Protein AF-A0A530M4Q7-F1 (afdb_monomer)

Solvent-accessible surface area (backbone atoms only — not comparable to full-atom values): 6625 Å² total; per-residue (Å²): 143,83,84,84,80,80,79,75,84,73,78,83,76,84,46,74,65,55,51,53,52,52,51,52,50,52,51,49,52,53,50,49,48,50,69,78,30,74,89,53,88,71,91,72,68,98,59,59,97,59,41,56,48,34,41,68,35,56,100,53,80,84,40,47,64,60,53,49,30,60,78,68,44,46,38,44,76,66,48,27,70,59,54,42,81,41,82,42,92,41,73,69,52,43,52,53,27,45,72,53,24,46,92,67,78,29,17,95

Sequence (108 aa):
MTKRIKTQSALKAVTRRDFLMMSAATAATLAAARALLPSGAYAATTAPEVTGAKLGFIALTDAAPLMIAKEKGLFEKFGMPDVEVLKQASWGATRDNLMLGGEANGID

Secondary structure (DSSP, 8-state):
--PPP-PPPPP-PPPHHHHHHHHHHHHHHHHHHHHH-TT------SS-S-S--EEEE-SSGGGHHHHHHHHTTHHHHTT-TT-EEEE-S-HHHHHHHHHH-GGGTS--

pLDDT: mean 89.34, std 13.02, range [43.12, 98.19]

Nearest PDB structures (foldseek):
  2g29-assembly1_A  TM=9.821E-01  e=1.759E-07  Synechocystis sp.
  2i49-assembly1_A  TM=9.879E-01  e=2.620E-06  Synechocystis sp. PCC 6803
  8wm7-assembly1_C  TM=7.949E-01  e=4.089E-02  Nostoc sp. PCC 7120 = FACHB-418
  6rkh-assembly1_A  TM=3.858E-01  e=2.196E+00  Geobacillus stearothermophilus
  6m5f-assembly1_B  TM=4.262E-01  e=5.653E+00  Pseudomonas aeruginosa PAO1

Foldseek 3Di:
DDDDDDDDDDDPDQDPVNVVVVVVVVVVVVVVQCVVAVVHDDPDDQADPDQEFEAEDEPDPVCVVVVCCLVVVVSVVSRNVHYHYHYAPDPVRLVVLVVCGVVNVRGD

Structure (mmCIF, N/CA/C/O backbone):
data_AF-A0A530M4Q7-F1
#
_entry.id   AF-A0A530M4Q7-F1
#
loop_
_atom_site.group_PDB
_atom_site.id
_atom_site.type_symbol
_atom_site.label_atom_id
_atom_site.label_alt_id
_atom_site.label_comp_id
_atom_site.label_asym_id
_atom_site.label_entity_id
_atom_site.label_seq_id
_atom_site.pdbx_PDB_ins_code
_atom_site.Cartn_x
_atom_site.Cartn_y
_atom_site.Cartn_z
_atom_site.occupancy
_atom_site.B_iso_or_equiv
_atom_site.auth_seq_id
_atom_site.auth_comp_id
_atom_site.auth_asym_id
_atom_site.auth_atom_id
_atom_site.pdbx_PDB_model_num
ATOM 1 N N . MET A 1 1 ? 74.157 27.498 -38.491 1.00 47.66 1 MET A N 1
ATOM 2 C CA . MET A 1 1 ? 72.874 28.222 -38.363 1.00 47.66 1 MET A CA 1
ATOM 3 C C . MET A 1 1 ? 71.865 27.583 -39.307 1.00 47.66 1 MET A C 1
ATOM 5 O O . MET A 1 1 ? 72.040 27.749 -40.501 1.00 47.66 1 MET A O 1
ATOM 9 N N . THR A 1 2 ? 70.915 26.782 -38.798 1.00 43.12 2 THR A N 1
ATOM 10 C CA . THR A 1 2 ? 69.541 26.560 -39.333 1.00 43.12 2 THR A CA 1
ATOM 11 C C . THR A 1 2 ? 68.883 25.369 -38.617 1.00 43.12 2 THR A C 1
ATOM 13 O O . THR A 1 2 ? 69.116 24.210 -38.945 1.00 43.12 2 THR A O 1
ATOM 16 N N . LYS A 1 3 ? 68.050 25.644 -37.603 1.00 48.00 3 LYS A N 1
ATOM 17 C CA . LYS A 1 3 ? 67.139 24.640 -37.031 1.00 48.00 3 LYS A CA 1
ATOM 18 C C . LYS A 1 3 ? 65.919 24.526 -37.953 1.00 48.00 3 LYS A C 1
ATOM 20 O O . LYS A 1 3 ? 65.219 25.514 -38.149 1.00 48.00 3 LYS A O 1
ATOM 25 N N . ARG A 1 4 ? 65.655 23.335 -38.507 1.00 54.06 4 ARG A N 1
ATOM 26 C CA . ARG A 1 4 ? 64.386 23.029 -39.192 1.00 54.06 4 ARG A CA 1
ATOM 27 C C . ARG A 1 4 ? 63.260 22.988 -38.160 1.00 54.06 4 ARG A C 1
ATOM 29 O O . ARG A 1 4 ? 63.264 22.138 -37.272 1.00 54.06 4 ARG A O 1
ATOM 36 N N . ILE A 1 5 ? 62.303 23.897 -38.294 1.00 58.78 5 ILE A N 1
ATOM 37 C CA . ILE A 1 5 ? 61.055 23.901 -37.532 1.00 58.78 5 ILE A CA 1
ATOM 38 C C . ILE A 1 5 ? 60.173 22.775 -38.094 1.00 58.78 5 ILE A C 1
ATOM 40 O O . ILE A 1 5 ? 59.834 22.787 -39.275 1.00 58.78 5 ILE A O 1
ATOM 44 N N . LYS A 1 6 ? 59.836 21.775 -37.270 1.00 55.25 6 LYS A N 1
ATOM 45 C CA . LYS A 1 6 ? 58.807 20.777 -37.597 1.00 55.25 6 LYS A CA 1
ATOM 46 C C . LYS A 1 6 ? 57.440 21.447 -37.442 1.00 55.25 6 LYS A C 1
ATOM 48 O O . LYS A 1 6 ? 57.019 21.723 -36.322 1.00 55.25 6 LYS A O 1
ATOM 53 N N . THR A 1 7 ? 56.779 21.729 -38.560 1.00 55.97 7 THR A N 1
ATOM 54 C CA . THR A 1 7 ? 55.400 22.234 -38.601 1.00 55.97 7 THR A CA 1
ATOM 55 C C . THR A 1 7 ? 54.468 21.245 -37.903 1.00 55.97 7 THR A C 1
ATOM 57 O O . THR A 1 7 ? 54.487 20.050 -38.200 1.00 55.97 7 THR A O 1
ATOM 60 N N . GLN A 1 8 ? 53.696 21.744 -36.938 1.00 58.69 8 GLN A N 1
ATOM 61 C CA . GLN A 1 8 ? 52.735 20.966 -36.161 1.00 58.69 8 GLN A CA 1
ATOM 62 C C . GLN A 1 8 ? 51.641 20.373 -37.063 1.00 58.69 8 GLN A C 1
ATOM 64 O O . GLN A 1 8 ? 51.235 20.987 -38.048 1.00 58.69 8 GLN A O 1
ATOM 69 N N . SER A 1 9 ? 51.183 19.170 -36.706 1.00 57.81 9 SER A N 1
ATOM 70 C CA . SER A 1 9 ? 50.087 18.443 -37.355 1.00 57.81 9 SER A CA 1
ATOM 71 C C . SER A 1 9 ? 48.867 19.345 -37.547 1.00 57.81 9 SER A C 1
ATOM 73 O O . SER A 1 9 ? 48.259 19.775 -36.568 1.00 57.81 9 SER A O 1
ATOM 75 N N . ALA A 1 10 ? 48.484 19.596 -38.800 1.00 60.50 10 ALA A N 1
ATOM 76 C CA . ALA A 1 10 ? 47.222 20.252 -39.115 1.00 60.50 10 ALA A CA 1
ATOM 77 C C . ALA A 1 10 ? 46.063 19.406 -38.565 1.00 60.50 10 ALA A C 1
ATOM 79 O O . ALA A 1 10 ? 46.003 18.196 -38.795 1.00 60.50 10 ALA A O 1
ATOM 80 N N . LEU A 1 11 ? 45.153 20.031 -37.817 1.00 64.94 11 LEU A N 1
ATOM 81 C CA . LEU A 1 11 ? 43.900 19.406 -37.398 1.00 64.94 11 LEU A CA 1
ATOM 82 C C . LEU A 1 11 ? 43.162 18.905 -38.648 1.00 64.94 11 LEU A C 1
ATOM 84 O O . LEU A 1 11 ? 43.002 19.644 -39.620 1.00 64.94 11 LEU A O 1
ATOM 88 N N . LYS A 1 12 ? 42.745 17.635 -38.639 1.00 72.88 12 LYS A N 1
ATOM 89 C CA . LYS A 1 12 ? 42.042 17.009 -39.764 1.00 72.88 12 LYS A CA 1
ATOM 90 C C . LYS A 1 12 ? 40.733 17.769 -40.007 1.00 72.88 12 LYS A C 1
ATOM 92 O O . LYS A 1 12 ? 39.854 17.767 -39.150 1.00 72.88 12 LYS A O 1
ATOM 97 N N . ALA A 1 13 ? 40.620 18.439 -41.151 1.00 79.94 13 ALA A N 1
ATOM 98 C CA . ALA A 1 13 ? 39.422 19.193 -41.503 1.00 79.94 13 ALA A CA 1
ATOM 99 C C . ALA A 1 13 ? 38.226 18.241 -41.666 1.00 79.94 13 ALA A C 1
ATOM 101 O O . ALA A 1 13 ? 38.320 17.244 -42.384 1.00 79.94 13 ALA A O 1
ATOM 102 N N . VAL A 1 14 ? 37.109 18.549 -41.004 1.00 85.56 14 VAL A N 1
ATOM 103 C CA . VAL A 1 14 ? 35.855 17.794 -41.139 1.00 85.56 14 VAL A CA 1
ATOM 104 C C . VAL A 1 14 ? 35.333 17.975 -42.560 1.00 85.56 14 VAL A C 1
ATOM 106 O O . VAL A 1 14 ? 35.101 19.100 -43.008 1.00 85.56 14 VAL A O 1
ATOM 109 N N . THR A 1 15 ? 35.158 16.876 -43.291 1.00 90.06 15 THR A N 1
ATOM 110 C CA . THR A 1 15 ? 34.637 16.937 -44.658 1.00 90.06 15 THR A CA 1
ATOM 111 C C . THR A 1 15 ? 33.107 16.953 -44.662 1.00 90.06 15 THR A C 1
ATOM 113 O O . THR A 1 15 ? 32.452 16.533 -43.707 1.00 90.06 15 THR A O 1
ATOM 116 N N . ARG A 1 16 ? 32.496 17.392 -45.772 1.00 90.88 16 ARG A N 1
ATOM 117 C CA . ARG A 1 16 ? 31.028 17.353 -45.946 1.00 90.88 16 ARG A CA 1
ATOM 118 C C . ARG A 1 16 ? 30.459 15.942 -45.764 1.00 90.88 16 ARG A C 1
ATOM 120 O O . ARG A 1 16 ? 29.366 15.782 -45.234 1.00 90.88 16 ARG A O 1
ATOM 127 N N . ARG A 1 17 ? 31.211 14.924 -46.192 1.00 91.25 17 ARG A N 1
ATOM 128 C CA . ARG A 1 17 ? 30.840 13.515 -46.028 1.00 91.25 17 ARG A CA 1
ATOM 129 C C . ARG A 1 17 ? 30.841 13.114 -44.558 1.00 91.25 17 ARG A C 1
ATOM 131 O O . ARG A 1 17 ? 29.899 12.461 -44.128 1.00 91.25 17 ARG A O 1
ATOM 138 N N . ASP A 1 18 ? 31.849 13.537 -43.801 1.00 89.75 18 ASP A N 1
ATOM 139 C CA . ASP A 1 18 ? 31.927 13.256 -42.365 1.00 89.75 18 ASP A CA 1
ATOM 140 C C . ASP A 1 18 ? 30.758 13.908 -41.622 1.00 89.75 18 ASP A C 1
ATOM 142 O O . ASP A 1 18 ? 30.126 13.267 -40.788 1.00 89.75 18 ASP A O 1
ATOM 146 N N . PHE A 1 19 ? 30.397 15.142 -41.992 1.00 91.88 19 PHE A N 1
ATOM 147 C CA . PHE A 1 19 ? 29.229 15.828 -41.438 1.00 91.88 19 PHE A CA 1
ATOM 148 C C . PHE A 1 19 ? 27.919 15.079 -41.721 1.00 91.88 19 PHE A C 1
ATOM 150 O O . PHE A 1 19 ? 27.129 14.866 -40.804 1.00 91.88 19 PHE A O 1
ATOM 157 N N . LEU A 1 20 ? 27.699 14.640 -42.967 1.00 94.75 20 LEU A N 1
ATOM 158 C CA . LEU A 1 20 ? 26.502 13.876 -43.343 1.00 94.75 20 LEU A CA 1
ATOM 159 C C . LEU A 1 20 ? 26.437 12.510 -42.650 1.00 94.75 20 LEU A C 1
ATOM 161 O O . LEU A 1 20 ? 25.369 12.089 -42.216 1.00 94.75 20 LEU A O 1
ATOM 165 N N . MET A 1 21 ? 27.571 11.822 -42.521 1.00 93.62 21 MET A N 1
ATOM 166 C CA . MET A 1 21 ? 27.626 10.530 -41.834 1.00 93.62 21 MET A CA 1
ATOM 167 C C . MET A 1 21 ? 27.367 10.686 -40.334 1.00 93.62 21 MET A C 1
ATOM 169 O O . MET A 1 21 ? 26.633 9.895 -39.747 1.00 93.62 21 MET A O 1
ATOM 173 N N . MET A 1 22 ? 27.912 11.733 -39.717 1.00 91.50 22 MET A N 1
ATOM 174 C CA . MET A 1 22 ? 27.740 11.998 -38.292 1.00 91.50 22 MET A CA 1
ATOM 175 C C . MET A 1 22 ? 26.317 12.463 -37.954 1.00 91.50 22 MET A C 1
ATOM 177 O O . MET A 1 22 ? 25.761 12.046 -36.935 1.00 91.50 22 MET A O 1
ATOM 181 N N . SER A 1 23 ? 25.693 13.276 -38.814 1.00 91.25 23 SER A N 1
ATOM 182 C CA . SER A 1 23 ? 24.304 13.706 -38.629 1.00 91.25 23 SER A CA 1
ATOM 183 C C . SER A 1 23 ? 23.325 12.549 -38.825 1.00 91.25 23 SER A C 1
ATOM 185 O O . SER A 1 23 ? 22.428 12.373 -38.002 1.00 91.25 23 SER A O 1
ATOM 187 N N . ALA A 1 24 ? 23.540 11.705 -39.839 1.00 94.12 24 ALA A N 1
ATOM 188 C CA . ALA A 1 24 ? 22.744 10.501 -40.056 1.00 94.12 24 ALA A CA 1
ATOM 189 C C . ALA A 1 24 ? 22.872 9.517 -38.885 1.00 94.12 24 ALA A C 1
ATOM 191 O O . ALA A 1 24 ? 21.860 9.020 -38.393 1.00 94.12 24 ALA A O 1
ATOM 192 N N . ALA A 1 25 ? 24.092 9.286 -38.388 1.00 93.62 25 ALA A N 1
ATOM 193 C CA . ALA A 1 25 ? 24.325 8.433 -37.226 1.00 93.62 25 ALA A CA 1
ATOM 194 C C . ALA A 1 25 ? 23.617 8.971 -35.972 1.00 93.62 25 ALA A C 1
ATOM 196 O O . ALA A 1 25 ? 22.920 8.220 -35.298 1.00 93.62 25 ALA A O 1
ATOM 197 N N . THR A 1 26 ? 23.719 10.276 -35.700 1.00 93.69 26 THR A N 1
ATOM 198 C CA . THR A 1 26 ? 23.048 10.915 -34.552 1.00 93.69 26 THR A CA 1
ATOM 199 C C . THR A 1 26 ? 21.522 10.854 -34.665 1.00 93.69 26 THR A C 1
ATOM 201 O O . THR A 1 26 ? 20.820 10.581 -33.693 1.00 93.69 26 THR A O 1
ATOM 204 N N . ALA A 1 27 ? 20.976 11.084 -35.859 1.00 95.12 27 ALA A N 1
ATOM 205 C CA . ALA A 1 27 ? 19.539 10.990 -36.085 1.00 95.12 27 ALA A CA 1
ATOM 206 C C . ALA A 1 27 ? 19.031 9.549 -35.919 1.00 95.12 27 ALA A C 1
ATOM 208 O O . ALA A 1 27 ? 17.957 9.338 -35.350 1.00 95.12 27 ALA A O 1
ATOM 209 N N . ALA A 1 28 ? 19.807 8.563 -36.382 1.00 95.12 28 ALA A N 1
ATOM 210 C CA . ALA A 1 28 ? 19.492 7.146 -36.250 1.00 95.12 28 ALA A CA 1
ATOM 211 C C . ALA A 1 28 ? 19.552 6.671 -34.791 1.00 95.12 28 ALA A C 1
ATOM 213 O O . ALA A 1 28 ? 18.652 5.959 -34.353 1.00 95.12 28 ALA A O 1
ATOM 214 N N . THR A 1 29 ? 20.545 7.101 -34.008 1.00 93.06 29 THR A N 1
ATOM 215 C CA . THR A 1 29 ? 20.613 6.765 -32.577 1.00 93.06 29 THR A CA 1
ATOM 216 C C . THR A 1 29 ? 19.467 7.402 -31.802 1.00 93.06 29 THR A C 1
ATOM 218 O O . THR A 1 29 ? 18.830 6.725 -30.998 1.00 93.06 29 THR A O 1
ATOM 221 N N . LEU A 1 30 ? 19.120 8.660 -32.096 1.00 92.38 30 LEU A N 1
ATOM 222 C CA . LEU A 1 30 ? 17.961 9.307 -31.484 1.00 92.38 30 LEU A CA 1
ATOM 223 C C . LEU A 1 30 ? 16.643 8.639 -31.909 1.00 92.38 30 LEU A C 1
ATOM 225 O O . LEU A 1 30 ? 15.732 8.535 -31.096 1.00 92.38 30 LEU A O 1
ATOM 229 N N . ALA A 1 31 ? 16.528 8.169 -33.159 1.00 93.62 31 ALA A N 1
ATOM 230 C CA . A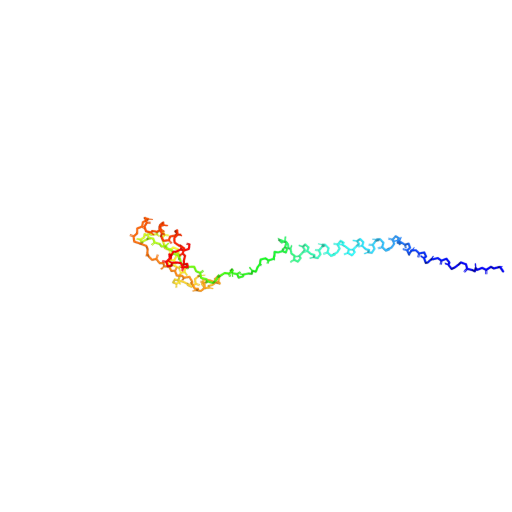LA A 1 31 ? 15.424 7.331 -33.656 1.00 93.62 31 ALA A CA 1
ATOM 231 C C . ALA A 1 31 ? 15.284 6.007 -32.912 1.00 93.62 31 ALA A C 1
ATOM 233 O O . ALA A 1 31 ? 14.188 5.671 -32.470 1.00 93.62 31 ALA A O 1
ATOM 234 N N . ALA A 1 32 ? 16.388 5.294 -32.729 1.00 93.12 32 ALA A N 1
ATOM 235 C CA . ALA A 1 32 ? 16.396 4.050 -31.982 1.00 93.12 32 ALA A CA 1
ATOM 236 C C . ALA A 1 32 ? 16.032 4.281 -30.509 1.00 93.12 32 ALA A C 1
ATOM 238 O O . ALA A 1 32 ? 15.19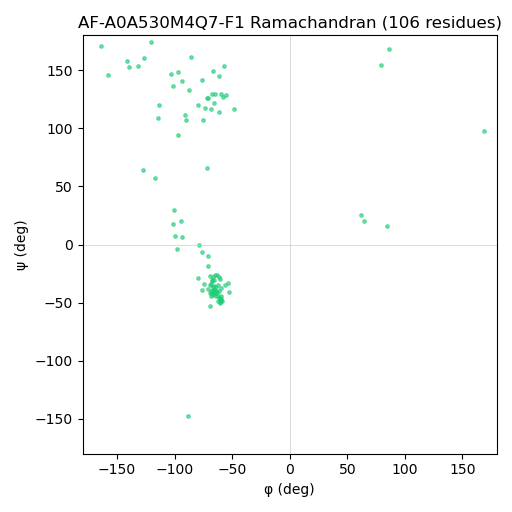1 3.567 -29.974 1.00 93.12 32 ALA A O 1
ATOM 239 N N . ALA A 1 33 ? 16.585 5.318 -29.872 1.00 89.94 33 ALA A N 1
ATOM 240 C CA . ALA A 1 33 ? 16.306 5.633 -28.473 1.00 89.94 33 ALA A CA 1
ATOM 241 C C . ALA A 1 33 ? 14.815 5.912 -28.228 1.00 89.94 33 ALA A C 1
ATOM 243 O O . ALA A 1 33 ? 14.228 5.326 -27.325 1.00 89.94 33 ALA A O 1
ATOM 244 N N . ARG A 1 34 ? 14.171 6.736 -29.067 1.00 89.00 34 ARG A N 1
ATOM 245 C CA . ARG A 1 34 ? 12.730 7.030 -28.938 1.00 89.00 34 ARG A CA 1
ATOM 246 C C . ARG A 1 34 ? 11.823 5.841 -29.268 1.00 89.00 34 ARG A C 1
ATOM 248 O O . ARG A 1 34 ? 10.728 5.762 -28.729 1.00 89.00 34 ARG A O 1
ATOM 255 N N . ALA A 1 35 ? 12.270 4.916 -30.117 1.00 92.50 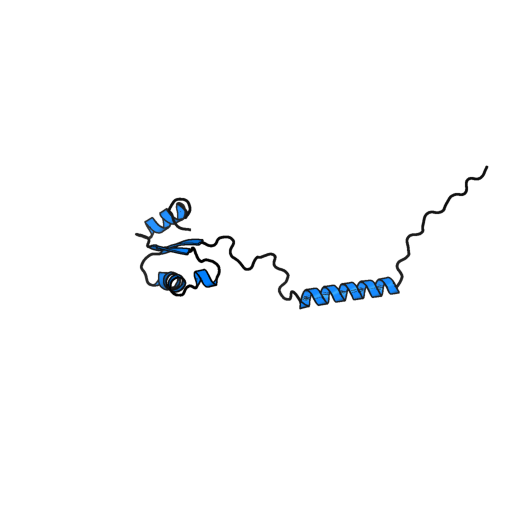35 ALA A N 1
ATOM 256 C CA . ALA A 1 35 ? 11.531 3.686 -30.399 1.00 92.50 35 ALA A CA 1
ATOM 257 C C . ALA A 1 35 ? 11.644 2.661 -29.257 1.00 92.50 35 ALA A C 1
ATOM 259 O O . ALA A 1 35 ? 10.666 1.997 -28.931 1.00 92.50 35 ALA A O 1
ATOM 260 N N . LEU A 1 36 ? 12.827 2.537 -28.649 1.00 89.38 36 LEU A N 1
ATOM 261 C CA . LEU A 1 36 ? 13.095 1.584 -27.566 1.00 89.38 36 LEU A CA 1
ATOM 262 C C . LEU A 1 36 ? 12.577 2.064 -26.206 1.00 89.38 36 LEU A C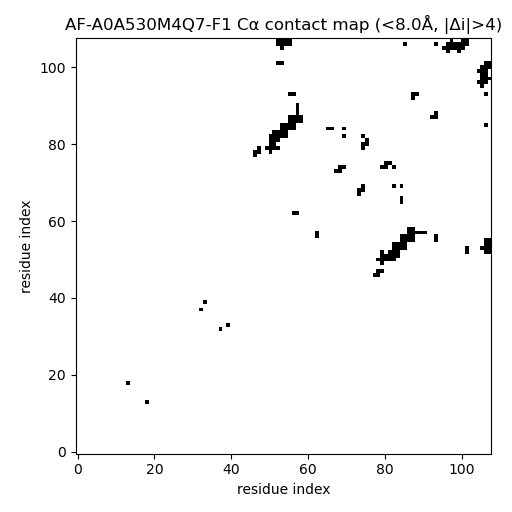 1
ATOM 264 O O . LEU A 1 36 ? 12.241 1.249 -25.354 1.00 89.38 36 LEU A O 1
ATOM 268 N N . LEU A 1 37 ? 12.520 3.379 -26.000 1.00 90.06 37 LEU A N 1
ATOM 269 C CA . LEU A 1 37 ? 12.120 4.015 -24.746 1.00 90.06 37 LEU A CA 1
ATOM 270 C C . LEU A 1 37 ? 11.005 5.040 -25.030 1.00 90.06 37 LEU A C 1
ATOM 272 O O . LEU A 1 37 ? 11.219 6.241 -24.852 1.00 90.06 37 LEU A O 1
ATOM 276 N N . PRO A 1 38 ? 9.818 4.605 -25.496 1.00 84.94 38 PRO A N 1
ATOM 277 C CA . PRO A 1 38 ? 8.748 5.509 -25.932 1.00 84.94 38 PRO A CA 1
ATOM 278 C C . PRO A 1 38 ? 8.206 6.390 -24.799 1.00 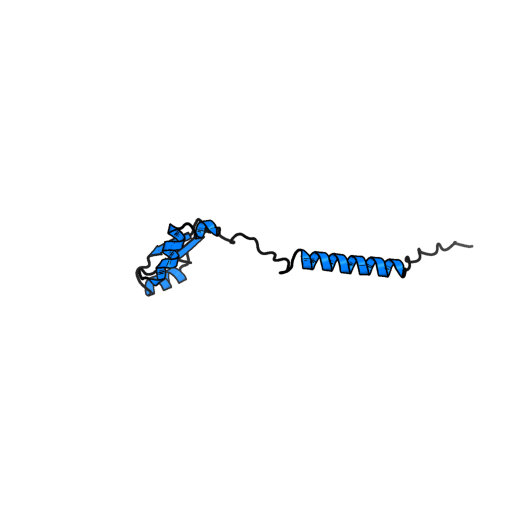84.94 38 PRO A C 1
ATOM 280 O O . PRO A 1 38 ? 7.733 7.496 -25.046 1.00 84.94 38 PRO A O 1
ATOM 283 N N . SER A 1 39 ? 8.317 5.921 -23.555 1.00 86.25 39 SER A N 1
ATOM 284 C CA . SER A 1 39 ? 7.967 6.675 -22.347 1.00 86.25 39 SER A CA 1
ATOM 285 C C . SER A 1 39 ? 9.192 7.283 -21.650 1.00 86.25 39 SER A C 1
ATOM 287 O O . SER A 1 39 ? 9.065 7.837 -20.569 1.00 86.25 39 SER A O 1
ATOM 289 N N . GLY A 1 40 ? 10.379 7.211 -22.258 1.00 82.44 40 GLY A N 1
ATOM 290 C CA . GLY A 1 40 ? 11.643 7.594 -21.631 1.00 82.44 40 GLY A CA 1
ATOM 291 C C . GLY A 1 40 ? 12.287 6.463 -20.823 1.00 82.44 40 GLY A C 1
ATOM 292 O O . GLY A 1 40 ? 11.693 5.412 -20.584 1.00 82.44 40 GLY A O 1
ATOM 293 N N . ALA A 1 41 ? 13.548 6.669 -20.440 1.00 81.25 41 ALA A N 1
ATOM 294 C CA . ALA A 1 41 ? 14.274 5.772 -19.547 1.00 81.25 41 ALA A CA 1
ATOM 295 C C . ALA A 1 41 ? 14.061 6.224 -18.101 1.00 81.25 41 ALA A C 1
ATOM 297 O O . ALA A 1 41 ? 14.609 7.242 -17.678 1.00 81.25 41 ALA A O 1
ATOM 298 N N . TYR A 1 42 ? 13.261 5.471 -17.352 1.00 79.50 42 TYR A N 1
ATOM 299 C CA . TYR A 1 42 ? 13.099 5.681 -15.920 1.00 79.50 42 TYR A CA 1
ATOM 300 C C . TYR A 1 42 ? 14.168 4.889 -15.167 1.00 79.50 42 TYR A C 1
ATOM 302 O O . TYR A 1 42 ? 14.382 3.712 -15.440 1.00 79.50 42 TYR A O 1
ATOM 310 N N . ALA A 1 43 ? 14.828 5.535 -14.206 1.00 76.94 43 ALA A N 1
ATOM 311 C CA . ALA A 1 43 ? 15.764 4.879 -13.290 1.00 76.94 43 ALA A CA 1
ATOM 312 C C . ALA A 1 43 ? 15.053 4.110 -12.156 1.00 76.94 43 ALA A C 1
ATOM 314 O O . ALA A 1 43 ? 15.719 3.533 -11.302 1.00 76.94 43 ALA A O 1
ATOM 315 N N . ALA A 1 44 ? 13.716 4.126 -12.125 1.00 73.44 44 ALA A N 1
ATOM 316 C CA . ALA A 1 44 ? 12.935 3.452 -11.099 1.00 73.44 44 ALA A CA 1
ATOM 317 C C . ALA A 1 44 ? 13.010 1.932 -11.286 1.00 73.44 44 ALA A C 1
ATOM 319 O O . ALA A 1 44 ? 12.721 1.405 -12.364 1.00 73.44 44 ALA A O 1
ATOM 320 N N . THR A 1 45 ? 13.403 1.231 -10.227 1.00 73.50 45 THR A N 1
ATOM 321 C CA . THR A 1 45 ? 13.326 -0.225 -10.169 1.00 73.5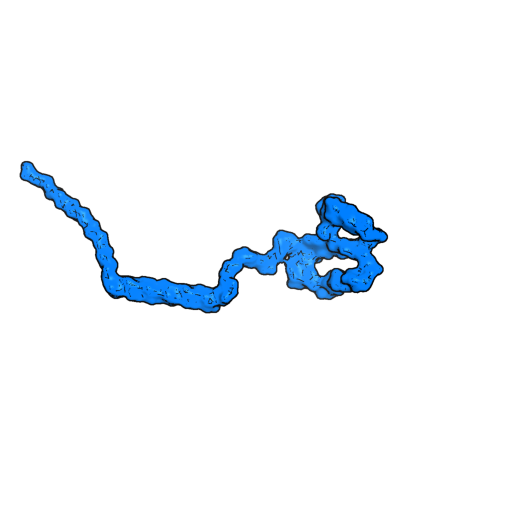0 45 THR A CA 1
ATOM 322 C C . THR A 1 45 ? 11.867 -0.662 -10.174 1.00 73.50 45 THR A C 1
ATOM 324 O O . THR A 1 45 ? 10.993 0.028 -9.662 1.00 73.50 45 THR A O 1
ATOM 327 N N . THR A 1 46 ? 11.583 -1.834 -10.736 1.00 77.88 46 THR A N 1
ATOM 328 C CA . THR A 1 46 ? 10.224 -2.401 -10.745 1.00 77.88 46 THR A CA 1
ATOM 329 C C . THR A 1 46 ? 9.750 -2.877 -9.369 1.00 77.88 46 THR A C 1
ATOM 331 O O . THR A 1 46 ? 8.587 -3.240 -9.232 1.00 77.88 46 THR A O 1
ATOM 334 N N . ALA A 1 47 ? 10.645 -2.927 -8.378 1.00 87.12 47 ALA A N 1
ATOM 335 C CA . ALA A 1 47 ? 10.363 -3.374 -7.020 1.00 87.12 47 ALA A CA 1
ATOM 336 C C . ALA A 1 47 ? 10.244 -2.181 -6.051 1.00 87.12 47 ALA A C 1
ATOM 338 O O . ALA A 1 47 ? 10.973 -1.201 -6.244 1.00 87.12 47 ALA A O 1
ATOM 339 N N . PRO A 1 48 ? 9.382 -2.284 -5.021 1.00 92.56 48 PRO A N 1
ATOM 340 C CA . PRO A 1 48 ? 9.331 -1.339 -3.906 1.00 92.56 48 PRO A CA 1
ATOM 341 C C . PRO A 1 48 ? 10.670 -1.210 -3.165 1.00 92.56 48 PRO A C 1
ATOM 343 O O . PRO A 1 48 ? 11.459 -2.155 -3.121 1.00 92.56 48 PRO A O 1
ATOM 346 N N . GLU A 1 49 ? 10.907 -0.057 -2.541 1.00 92.19 49 GLU A N 1
ATOM 347 C CA . GLU A 1 49 ? 12.106 0.215 -1.737 1.00 92.19 49 GLU A CA 1
ATOM 348 C C . GLU A 1 49 ? 12.165 -0.630 -0.453 1.00 92.19 49 GLU A C 1
ATOM 350 O O . GLU A 1 49 ? 13.250 -0.978 0.015 1.00 92.19 49 GLU A O 1
ATOM 355 N N . VAL A 1 50 ? 11.000 -0.966 0.105 1.00 93.81 50 VAL A N 1
ATOM 356 C CA . VAL A 1 50 ? 10.810 -1.827 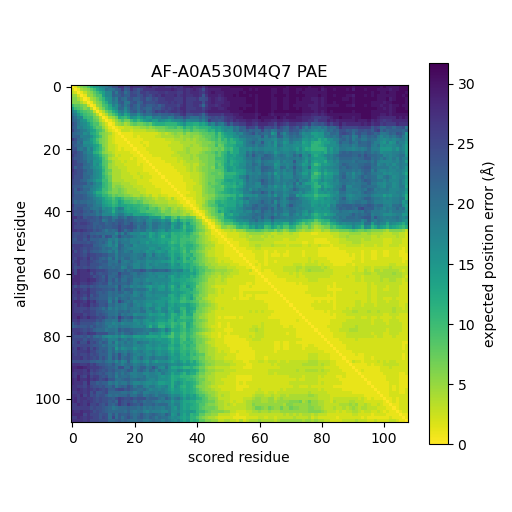1.282 1.00 93.81 50 VAL A CA 1
ATOM 357 C C . VAL A 1 50 ? 9.737 -2.865 0.977 1.00 93.81 50 VAL A C 1
ATOM 359 O O . VAL A 1 50 ? 8.874 -2.608 0.153 1.00 93.81 50 VAL A O 1
ATOM 362 N N . THR A 1 51 ? 9.761 -4.025 1.632 1.00 95.62 51 THR A N 1
ATOM 363 C CA . THR A 1 51 ? 8.837 -5.145 1.351 1.00 95.62 51 THR A CA 1
ATOM 364 C C . THR A 1 51 ? 7.633 -5.218 2.293 1.00 95.62 51 THR A C 1
ATO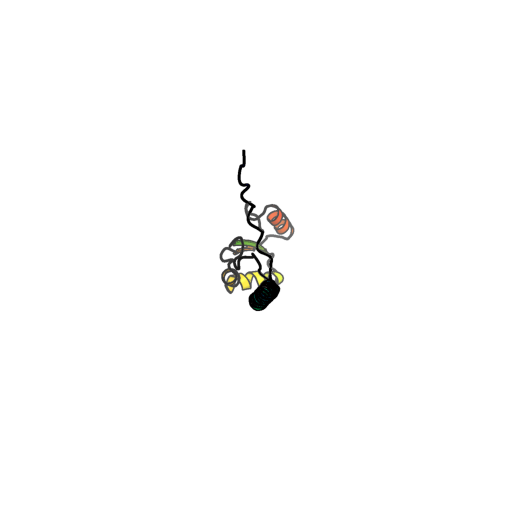M 366 O O . THR A 1 51 ? 6.756 -6.066 2.109 1.00 95.62 51 THR A O 1
ATOM 369 N N . GLY A 1 52 ? 7.571 -4.345 3.301 1.00 95.44 52 GLY A N 1
ATOM 370 C CA . GLY A 1 52 ? 6.560 -4.374 4.355 1.00 95.44 52 GLY A CA 1
ATOM 371 C C . GLY A 1 52 ? 6.090 -2.988 4.774 1.00 95.44 52 GLY A C 1
ATOM 372 O O . GLY A 1 52 ? 6.771 -1.992 4.546 1.00 95.44 52 GLY A O 1
ATOM 373 N N . ALA A 1 53 ? 4.899 -2.961 5.367 1.00 96.62 53 ALA A N 1
ATOM 374 C CA . ALA A 1 53 ? 4.276 -1.792 5.980 1.00 96.62 53 ALA A CA 1
ATOM 375 C C . ALA A 1 53 ? 3.230 -2.254 7.007 1.00 96.62 53 ALA A C 1
ATOM 377 O O . ALA A 1 53 ? 2.556 -3.265 6.793 1.00 96.62 53 ALA A O 1
ATOM 378 N N . LYS A 1 54 ? 3.060 -1.511 8.098 1.00 97.62 54 LYS A N 1
ATOM 379 C CA . LYS A 1 54 ? 2.048 -1.726 9.136 1.00 97.62 54 LYS A CA 1
ATOM 380 C C . LYS A 1 54 ? 0.849 -0.825 8.878 1.00 97.62 54 LYS A C 1
ATOM 382 O O . LYS A 1 54 ? 0.810 0.317 9.316 1.00 97.62 54 LYS A O 1
ATOM 387 N N . LEU A 1 55 ? -0.159 -1.350 8.193 1.00 97.62 55 LEU A N 1
ATOM 388 C CA . LEU A 1 55 ? -1.340 -0.595 7.783 1.00 97.62 55 LEU A CA 1
ATOM 389 C C . LEU A 1 55 ? -2.445 -0.689 8.842 1.00 97.62 55 LEU A C 1
ATOM 391 O O . LEU A 1 55 ? -3.046 -1.746 9.050 1.00 97.62 55 LEU A O 1
ATOM 395 N N . GLY A 1 56 ? -2.736 0.426 9.510 1.00 97.00 56 GLY A N 1
ATOM 396 C CA . GLY A 1 56 ? -3.822 0.515 10.486 1.00 97.00 56 GLY A CA 1
ATOM 397 C C . GLY A 1 56 ? -5.210 0.606 9.842 1.00 97.00 56 GLY A C 1
ATOM 398 O O . GLY A 1 56 ? -5.390 1.308 8.851 1.00 97.00 56 GLY A O 1
ATOM 399 N N . PHE A 1 57 ? -6.220 -0.046 10.428 1.00 97.44 57 PHE A N 1
ATOM 400 C CA . PHE A 1 57 ? -7.621 0.105 10.006 1.00 97.44 57 PHE A CA 1
ATOM 401 C C . PHE A 1 57 ? -8.608 0.160 11.180 1.00 97.44 57 PHE A C 1
ATOM 403 O O . PHE A 1 57 ? -8.384 -0.449 12.227 1.00 97.44 57 PHE A O 1
ATOM 410 N N . ILE A 1 58 ? -9.747 0.832 10.986 1.00 97.12 58 ILE A N 1
ATOM 411 C CA . ILE A 1 58 ? -10.932 0.698 11.846 1.00 97.12 58 ILE A CA 1
ATOM 412 C C . ILE A 1 58 ? -11.847 -0.351 11.217 1.00 97.12 58 ILE A C 1
ATOM 414 O O . ILE A 1 58 ? -11.983 -0.393 10.000 1.00 97.12 58 ILE A O 1
ATOM 418 N N . ALA A 1 59 ? -12.470 -1.207 12.030 1.00 95.50 59 ALA A N 1
ATOM 419 C CA . ALA A 1 59 ? -13.339 -2.294 11.568 1.00 95.50 59 ALA A CA 1
ATOM 420 C C . ALA A 1 59 ? -14.688 -1.784 11.012 1.00 95.50 59 ALA A C 1
ATOM 422 O O . ALA A 1 59 ? -15.752 -2.027 11.581 1.00 95.50 59 ALA A O 1
ATOM 423 N N . LEU A 1 60 ? -14.613 -1.065 9.897 1.00 95.88 60 LEU A N 1
ATOM 424 C CA . LEU A 1 60 ? -15.700 -0.571 9.064 1.00 95.88 60 LEU A CA 1
ATOM 425 C C . LEU A 1 60 ? -15.534 -1.155 7.649 1.00 95.88 60 LEU A C 1
ATOM 427 O O . LEU A 1 60 ? -14.573 -1.864 7.343 1.00 95.88 60 LEU A O 1
ATOM 431 N N . THR A 1 61 ? -16.504 -0.902 6.774 1.00 96.75 61 THR A N 1
ATOM 432 C CA . THR A 1 61 ? -16.514 -1.441 5.404 1.00 96.75 61 THR A CA 1
ATOM 433 C C . THR A 1 61 ? -15.470 -0.807 4.483 1.00 96.75 61 THR A C 1
ATOM 435 O O . THR A 1 61 ? -15.116 -1.400 3.467 1.00 96.75 61 THR A O 1
ATOM 438 N N . ASP A 1 62 ? -14.945 0.363 4.838 1.00 96.06 62 ASP A N 1
ATOM 439 C CA . ASP A 1 62 ? -13.879 1.067 4.119 1.00 96.06 62 ASP A CA 1
ATOM 440 C C . ASP A 1 62 ? -12.538 0.314 4.130 1.00 96.06 62 ASP A C 1
ATOM 442 O O . ASP A 1 62 ? -11.766 0.435 3.183 1.00 96.06 62 ASP A O 1
ATOM 446 N N . ALA A 1 63 ? -12.287 -0.525 5.140 1.00 97.06 63 ALA A N 1
ATOM 447 C CA . ALA A 1 63 ? -11.087 -1.352 5.259 1.00 97.06 63 ALA A CA 1
ATOM 448 C C . ALA A 1 63 ? -11.084 -2.586 4.335 1.00 97.06 63 ALA A C 1
ATOM 450 O O . ALA A 1 63 ? -10.078 -3.298 4.252 1.00 97.06 63 ALA A O 1
ATOM 451 N N . ALA A 1 64 ? -12.188 -2.856 3.625 1.00 97.81 64 ALA A N 1
ATOM 452 C CA . ALA A 1 64 ? -12.323 -4.020 2.750 1.00 97.81 64 ALA A CA 1
ATOM 453 C C . ALA A 1 64 ? -11.179 -4.176 1.723 1.00 97.81 64 ALA A C 1
ATOM 455 O O . ALA A 1 64 ? -10.705 -5.302 1.563 1.00 97.81 64 ALA A O 1
ATOM 456 N N . PRO A 1 65 ? -10.665 -3.113 1.066 1.00 98.12 65 PRO A N 1
ATOM 457 C CA . PRO A 1 65 ? -9.544 -3.247 0.139 1.00 98.12 65 PRO A CA 1
ATOM 458 C C . PRO A 1 65 ? -8.279 -3.809 0.796 1.00 98.12 65 PRO A C 1
ATOM 460 O O . PRO A 1 65 ? -7.609 -4.631 0.180 1.00 98.12 65 PRO A O 1
ATOM 463 N N . LEU A 1 66 ? -7.980 -3.434 2.047 1.00 97.69 66 LEU A N 1
ATOM 464 C CA . LEU A 1 66 ? -6.804 -3.930 2.773 1.00 97.69 66 LEU A CA 1
ATOM 465 C C . LEU A 1 66 ? -6.944 -5.417 3.115 1.00 97.69 66 LEU A C 1
ATOM 467 O O . LEU A 1 66 ? -6.016 -6.194 2.892 1.00 97.69 66 LEU A O 1
ATOM 471 N N . MET A 1 67 ? -8.126 -5.821 3.595 1.00 97.25 67 MET A N 1
ATOM 472 C CA . MET A 1 67 ? -8.428 -7.226 3.893 1.00 97.25 67 MET A CA 1
ATOM 473 C C . MET A 1 67 ? -8.317 -8.084 2.633 1.00 97.25 67 MET A C 1
ATOM 475 O O . MET A 1 67 ? -7.616 -9.090 2.614 1.00 97.25 67 MET A O 1
ATOM 479 N N . ILE A 1 68 ? -8.967 -7.659 1.547 1.00 98.00 68 ILE A N 1
ATOM 480 C CA . ILE A 1 68 ? -8.959 -8.398 0.284 1.00 98.00 68 ILE A CA 1
ATOM 481 C C . ILE A 1 68 ? -7.551 -8.434 -0.309 1.00 98.00 68 ILE A C 1
ATOM 483 O O . ILE A 1 68 ? -7.149 -9.476 -0.817 1.00 98.00 68 ILE A O 1
ATOM 487 N N . ALA A 1 69 ? -6.779 -7.350 -0.222 1.00 98.19 69 ALA A N 1
ATOM 488 C CA . ALA A 1 69 ? -5.403 -7.337 -0.702 1.00 98.19 69 ALA A CA 1
ATOM 489 C C . ALA A 1 69 ? -4.511 -8.341 0.037 1.00 98.19 69 ALA A C 1
ATOM 491 O O . ALA A 1 69 ? -3.722 -9.027 -0.615 1.00 98.19 69 ALA A O 1
ATOM 492 N N . LYS A 1 70 ? -4.671 -8.481 1.359 1.00 97.19 70 LYS A N 1
ATOM 493 C CA . LYS A 1 70 ? -3.945 -9.486 2.144 1.00 97.19 70 LYS A CA 1
ATOM 494 C C . LYS A 1 70 ? -4.412 -10.904 1.812 1.00 97.19 70 LYS A C 1
ATOM 496 O O . LYS A 1 70 ? -3.598 -11.728 1.410 1.00 97.19 70 LYS A O 1
ATOM 501 N N . GLU A 1 71 ? -5.715 -11.163 1.887 1.00 97.12 71 GLU A N 1
ATOM 502 C CA . GLU A 1 71 ? -6.302 -12.498 1.684 1.00 97.12 71 GLU A CA 1
ATOM 503 C C . GLU A 1 71 ? -6.164 -13.019 0.246 1.00 97.12 71 GLU A C 1
ATOM 505 O O . GLU A 1 71 ? -6.120 -14.223 0.001 1.00 97.12 71 GLU A O 1
ATOM 510 N N . LYS A 1 72 ? -6.106 -12.120 -0.743 1.00 98.06 72 LYS A N 1
ATOM 511 C CA . LYS A 1 72 ? -5.905 -12.475 -2.157 1.00 98.06 72 LYS A CA 1
ATOM 512 C C . LYS A 1 72 ? -4.440 -12.430 -2.590 1.00 98.06 72 LYS A C 1
ATOM 514 O O . LYS A 1 72 ? -4.183 -12.566 -3.784 1.00 98.06 72 LYS A O 1
ATOM 519 N N . GLY A 1 73 ? -3.496 -12.215 -1.670 1.00 97.44 73 GLY A N 1
ATOM 520 C CA . GLY A 1 73 ? -2.066 -12.153 -1.988 1.00 97.44 73 GLY A CA 1
ATOM 521 C C . GLY A 1 73 ? -1.697 -11.014 -2.946 1.00 97.44 73 GLY A C 1
ATOM 522 O O . GLY A 1 73 ? -0.710 -11.104 -3.673 1.00 97.44 73 GLY A O 1
ATOM 523 N N . LEU A 1 74 ? -2.492 -9.939 -2.995 1.00 97.94 74 LEU A N 1
ATOM 524 C CA . LEU A 1 74 ? -2.215 -8.805 -3.879 1.00 97.94 74 LEU A CA 1
ATOM 525 C C . LEU A 1 74 ? -0.984 -8.026 -3.415 1.00 97.94 74 LEU A C 1
ATOM 527 O O . LEU A 1 74 ? -0.226 -7.572 -4.262 1.00 97.94 74 LEU A O 1
ATOM 531 N N . PHE A 1 75 ? -0.749 -7.909 -2.105 1.00 97.75 75 PHE A N 1
ATOM 532 C CA . PHE A 1 75 ? 0.474 -7.274 -1.604 1.00 97.75 75 PHE A CA 1
ATOM 533 C C . PHE A 1 75 ? 1.729 -8.016 -2.084 1.00 97.75 75 PHE A C 1
ATOM 535 O O . PHE A 1 75 ? 2.607 -7.409 -2.692 1.00 97.75 75 PHE A O 1
ATOM 542 N N . GLU A 1 76 ? 1.763 -9.341 -1.928 1.00 96.56 76 GLU A N 1
ATOM 543 C CA . GLU A 1 76 ? 2.860 -10.185 -2.416 1.00 96.56 76 GLU A CA 1
ATOM 544 C C . GLU A 1 76 ? 3.033 -10.077 -3.937 1.00 96.56 76 GLU A C 1
ATOM 546 O O . GLU A 1 76 ? 4.146 -9.867 -4.419 1.00 96.56 76 GLU A O 1
ATOM 551 N N . LYS A 1 77 ? 1.929 -10.118 -4.697 1.00 96.19 77 LYS A N 1
ATOM 552 C CA . LYS A 1 77 ? 1.943 -9.947 -6.160 1.00 96.19 77 LYS A CA 1
ATOM 553 C C . LYS A 1 77 ? 2.657 -8.663 -6.604 1.00 96.19 77 LYS A C 1
ATOM 555 O O . LYS A 1 77 ? 3.246 -8.649 -7.683 1.00 96.19 77 LYS A O 1
ATOM 560 N N . PHE A 1 78 ? 2.581 -7.597 -5.810 1.00 95.25 78 PHE A N 1
ATOM 561 C CA . PHE A 1 78 ? 3.207 -6.306 -6.099 1.00 95.25 78 PHE A CA 1
ATOM 562 C C . PHE A 1 78 ? 4.514 -6.065 -5.320 1.00 95.25 78 PHE A C 1
ATOM 564 O O . PHE A 1 78 ? 4.979 -4.932 -5.251 1.00 95.25 78 PHE A O 1
ATOM 571 N N . GLY A 1 79 ? 5.136 -7.115 -4.774 1.00 95.69 79 GLY A N 1
ATOM 572 C CA . GLY A 1 79 ? 6.455 -7.030 -4.136 1.00 95.69 79 GLY A CA 1
ATOM 573 C C . GLY A 1 79 ? 6.443 -6.592 -2.669 1.00 95.69 79 GLY A C 1
ATOM 574 O O . GLY A 1 79 ? 7.495 -6.243 -2.146 1.00 95.69 79 GLY A O 1
ATOM 575 N N . MET A 1 80 ? 5.283 -6.638 -2.007 1.00 97.06 80 MET A N 1
ATOM 576 C CA . MET A 1 80 ? 5.089 -6.244 -0.604 1.00 97.06 80 MET A CA 1
ATOM 577 C C . MET A 1 80 ? 4.628 -7.425 0.287 1.00 97.06 80 MET A C 1
ATOM 579 O O . MET A 1 80 ? 3.548 -7.365 0.878 1.00 97.06 80 MET A O 1
ATOM 583 N N . PRO A 1 81 ? 5.361 -8.552 0.369 1.00 96.50 81 PRO A N 1
ATOM 584 C CA . PRO A 1 81 ? 4.916 -9.734 1.122 1.00 96.50 81 PRO A CA 1
ATOM 585 C C . PRO A 1 81 ? 4.727 -9.479 2.629 1.00 96.50 81 PRO A C 1
ATOM 587 O O . PRO A 1 81 ? 3.860 -10.096 3.260 1.00 96.50 81 PRO A O 1
ATOM 590 N N . ASP A 1 82 ? 5.474 -8.528 3.192 1.00 96.75 82 ASP A N 1
ATOM 591 C CA . ASP A 1 82 ? 5.604 -8.314 4.636 1.00 96.75 82 ASP A CA 1
ATOM 592 C C . ASP A 1 82 ? 4.624 -7.254 5.173 1.00 96.75 82 ASP A C 1
ATOM 594 O O . ASP A 1 82 ? 4.832 -6.668 6.232 1.00 96.75 82 ASP A O 1
ATOM 598 N N . VAL A 1 83 ? 3.542 -6.966 4.440 1.00 97.75 83 VAL A N 1
ATOM 599 C CA . VAL A 1 83 ? 2.507 -6.020 4.889 1.00 97.75 83 VAL A CA 1
ATOM 600 C C . VAL A 1 83 ? 1.674 -6.618 6.018 1.00 97.75 83 VAL A C 1
ATOM 602 O O . VAL A 1 83 ? 1.064 -7.682 5.867 1.00 97.75 83 VAL A O 1
ATOM 605 N N . GLU A 1 84 ? 1.576 -5.898 7.127 1.00 97.12 84 GLU A N 1
ATOM 606 C CA . GLU A 1 84 ? 0.698 -6.199 8.252 1.00 97.12 84 GLU A CA 1
ATOM 607 C C . GLU A 1 84 ? -0.543 -5.310 8.193 1.00 97.12 84 GLU A C 1
ATOM 609 O O . GLU A 1 84 ? -0.447 -4.110 7.955 1.00 97.12 84 GLU A O 1
ATOM 614 N N . VAL A 1 85 ? -1.723 -5.885 8.437 1.00 97.19 85 VAL A N 1
ATOM 615 C CA . VAL A 1 85 ? -2.970 -5.114 8.506 1.00 97.19 85 VAL A CA 1
ATOM 616 C C . VAL A 1 85 ? -3.518 -5.175 9.928 1.00 97.19 85 VAL A C 1
ATOM 618 O O . VAL A 1 85 ? -3.969 -6.222 10.392 1.00 97.19 85 VAL A O 1
ATOM 621 N N . LEU A 1 86 ? -3.442 -4.049 10.639 1.00 96.94 86 LEU A N 1
ATOM 622 C CA . LEU A 1 86 ? -3.566 -3.975 12.094 1.00 96.94 86 LEU A CA 1
ATOM 623 C C . LEU A 1 86 ? -4.830 -3.223 12.519 1.00 96.94 86 LEU A C 1
ATOM 625 O O . LEU A 1 86 ? -5.001 -2.034 12.240 1.00 96.94 86 LEU A O 1
ATOM 629 N N . LYS A 1 87 ? -5.713 -3.896 13.262 1.00 97.06 87 LYS A N 1
ATOM 630 C CA . LYS A 1 87 ? -6.941 -3.278 13.777 1.00 97.06 87 LYS A CA 1
ATOM 631 C C . LYS A 1 87 ? -6.614 -2.215 14.828 1.00 97.06 87 LYS A C 1
ATOM 633 O O . LYS A 1 87 ? -5.939 -2.505 15.811 1.00 97.06 87 LYS A O 1
ATOM 638 N N . GLN A 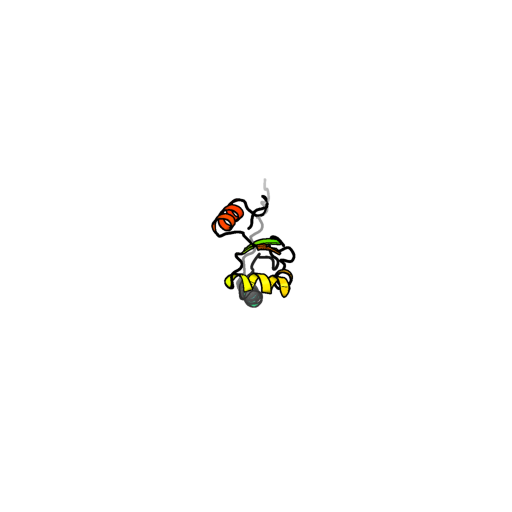1 88 ? -7.178 -1.025 14.667 1.00 97.62 88 GLN A N 1
ATOM 639 C CA . GLN A 1 88 ? -7.041 0.096 15.591 1.00 97.62 88 GLN A CA 1
ATOM 640 C C . GLN A 1 88 ? -8.240 0.181 16.543 1.00 97.62 88 GLN A C 1
ATOM 642 O O . GLN A 1 88 ? -9.366 -0.176 16.194 1.00 97.62 88 GLN A O 1
ATOM 647 N N . ALA A 1 89 ? -8.001 0.654 17.769 1.00 96.62 89 ALA A N 1
ATOM 648 C CA . ALA A 1 89 ? -9.038 0.740 18.800 1.00 96.62 89 ALA A CA 1
ATOM 649 C C . ALA A 1 89 ? -10.031 1.894 18.563 1.00 96.62 89 ALA A C 1
ATOM 651 O O . ALA A 1 89 ? -11.206 1.785 18.906 1.00 96.62 89 ALA A O 1
ATOM 652 N N . SER A 1 90 ? -9.557 3.011 18.006 1.00 97.06 90 SER A N 1
ATOM 653 C CA . SER A 1 90 ? -10.342 4.216 17.720 1.00 97.06 90 SER A CA 1
ATOM 654 C C . SER A 1 90 ? -9.597 5.123 16.737 1.00 97.06 90 SER A C 1
ATOM 656 O O . SER A 1 90 ? -8.408 4.925 16.479 1.00 97.06 90 SER A O 1
ATOM 658 N N . TRP A 1 91 ? -10.261 6.163 16.226 1.00 97.19 91 TRP A N 1
ATOM 659 C CA . TRP A 1 91 ? -9.602 7.186 15.405 1.00 97.19 91 TRP A CA 1
ATOM 660 C C . TRP A 1 91 ? -8.520 7.959 16.165 1.00 97.19 91 TRP A C 1
ATOM 662 O O . TRP A 1 91 ? -7.482 8.276 15.590 1.00 97.19 91 TRP A O 1
ATOM 672 N N . GLY A 1 92 ? -8.721 8.202 17.466 1.00 97.88 92 GLY A N 1
ATOM 673 C CA . GLY A 1 92 ? -7.690 8.796 18.323 1.00 97.88 92 GLY A CA 1
ATOM 674 C C . GLY A 1 92 ? -6.451 7.904 18.410 1.00 97.88 92 GLY A C 1
ATOM 675 O O . GLY A 1 92 ? -5.351 8.364 18.131 1.00 97.88 92 GLY A O 1
ATOM 676 N N . ALA A 1 93 ? -6.644 6.607 18.674 1.00 96.31 93 ALA A N 1
ATOM 677 C CA . ALA A 1 93 ? -5.549 5.639 18.706 1.00 96.31 93 ALA A CA 1
ATOM 678 C C . ALA A 1 93 ? -4.866 5.479 17.338 1.00 96.31 93 ALA A C 1
ATOM 680 O O . ALA A 1 93 ? -3.653 5.347 17.279 1.00 96.31 93 ALA A O 1
ATOM 681 N N . THR A 1 94 ? -5.626 5.537 16.240 1.00 97.25 94 THR A N 1
ATOM 682 C CA . THR A 1 94 ? -5.074 5.473 14.875 1.00 97.25 94 THR A CA 1
ATOM 683 C C . THR A 1 94 ? -4.121 6.637 14.624 1.00 97.25 94 THR A C 1
ATOM 685 O O . THR A 1 94 ? -3.008 6.421 14.160 1.00 97.25 94 THR A O 1
ATOM 688 N N . ARG A 1 95 ? -4.524 7.866 14.978 1.00 98.00 95 ARG A N 1
ATOM 689 C CA . ARG A 1 95 ? -3.660 9.051 14.884 1.00 98.00 95 ARG A CA 1
ATOM 690 C C . ARG A 1 95 ? -2.396 8.883 15.722 1.00 98.00 95 ARG A C 1
ATOM 692 O O . ARG A 1 95 ? -1.307 9.157 15.231 1.00 98.00 95 ARG A O 1
ATOM 699 N N . ASP A 1 96 ? -2.551 8.468 16.975 1.00 97.75 96 ASP A N 1
ATOM 700 C CA . ASP A 1 96 ? -1.427 8.366 17.907 1.00 97.75 96 ASP A CA 1
ATOM 701 C C . ASP A 1 96 ? -0.439 7.276 17.457 1.00 97.75 96 ASP A C 1
ATOM 703 O O . ASP A 1 96 ? 0.765 7.510 17.446 1.00 97.75 96 ASP A O 1
ATOM 707 N N . ASN A 1 97 ? -0.937 6.135 16.972 1.00 97.69 97 ASN A N 1
ATOM 708 C CA . ASN A 1 97 ? -0.106 5.070 16.411 1.00 97.69 97 ASN A CA 1
ATOM 709 C C . ASN A 1 97 ? 0.564 5.474 15.093 1.00 97.69 97 ASN A C 1
ATOM 711 O O . ASN A 1 97 ? 1.697 5.070 14.851 1.00 97.69 97 ASN A O 1
ATOM 715 N N . LEU A 1 98 ? -0.097 6.283 14.261 1.00 97.31 98 LEU A N 1
ATOM 716 C CA . LEU A 1 98 ? 0.510 6.827 13.046 1.00 97.31 98 LEU A CA 1
ATOM 717 C C . LEU A 1 98 ? 1.646 7.803 13.382 1.00 97.31 98 LEU A C 1
ATOM 719 O O . LEU A 1 98 ? 2.687 7.788 12.741 1.00 97.31 98 LEU A O 1
ATOM 723 N N . MET A 1 99 ? 1.477 8.628 14.421 1.00 97.19 99 MET A N 1
ATOM 724 C CA . MET A 1 99 ? 2.543 9.518 14.895 1.00 97.19 99 MET A CA 1
ATOM 725 C C . MET A 1 99 ? 3.724 8.764 15.514 1.00 97.19 99 MET A C 1
ATOM 727 O O . MET A 1 99 ? 4.848 9.253 15.436 1.00 97.19 99 MET A O 1
ATOM 731 N N . LEU A 1 100 ? 3.484 7.608 16.141 1.00 96.88 100 LEU A N 1
ATOM 732 C CA . LEU A 1 100 ? 4.556 6.754 16.660 1.00 96.88 100 LEU A CA 1
ATOM 733 C C . LEU A 1 100 ? 5.408 6.153 15.530 1.00 96.88 100 LEU A C 1
ATOM 735 O O . LEU A 1 100 ? 6.621 6.042 15.693 1.00 96.88 100 LEU A O 1
ATOM 739 N N . GLY A 1 101 ? 4.790 5.797 14.398 1.00 95.50 101 GLY A N 1
ATOM 740 C CA . GLY A 1 101 ? 5.451 5.141 13.267 1.00 95.50 101 GLY A CA 1
ATOM 741 C C . GLY A 1 101 ? 5.670 3.638 13.482 1.00 95.50 101 GLY A C 1
ATOM 742 O O . GLY A 1 101 ? 5.766 3.155 14.618 1.00 95.50 101 GLY A O 1
ATOM 743 N N . GLY A 1 102 ? 5.764 2.868 12.393 1.00 92.88 102 GLY A N 1
ATOM 744 C CA . GLY A 1 102 ? 5.860 1.406 12.449 1.00 92.88 102 GLY A CA 1
ATOM 745 C C . GLY A 1 102 ? 7.083 0.868 13.204 1.00 92.88 102 GLY A C 1
ATOM 746 O O . GLY A 1 102 ? 6.990 -0.186 13.849 1.00 92.88 102 GLY A O 1
ATOM 747 N N . GLU A 1 103 ? 8.201 1.604 13.203 1.00 90.94 103 GLU A N 1
ATOM 748 C CA . GLU A 1 103 ? 9.433 1.252 13.930 1.00 90.94 103 GLU A CA 1
ATOM 749 C C . GLU A 1 103 ? 9.253 1.274 15.459 1.00 90.94 103 GLU A C 1
ATOM 751 O O . GLU A 1 103 ? 9.866 0.475 16.167 1.00 90.94 103 GLU A O 1
ATOM 756 N N . ALA A 1 104 ? 8.370 2.134 15.980 1.00 94.06 104 ALA A N 1
ATOM 757 C CA . ALA A 1 104 ? 8.123 2.309 17.414 1.00 94.06 104 ALA A CA 1
ATOM 758 C C . ALA A 1 104 ? 6.851 1.589 17.905 1.00 94.06 104 ALA A C 1
ATOM 760 O O . ALA A 1 104 ? 6.212 2.028 18.861 1.00 94.06 104 ALA A O 1
ATOM 761 N N . ASN A 1 105 ? 6.478 0.473 17.267 1.00 91.38 105 ASN A N 1
ATOM 762 C CA . ASN A 1 105 ? 5.225 -0.269 17.501 1.00 91.38 105 ASN A CA 1
ATOM 763 C C . ASN A 1 105 ? 3.934 0.502 17.155 1.00 91.38 105 ASN A C 1
ATOM 765 O O . ASN A 1 105 ? 2.858 0.135 17.627 1.00 91.38 105 ASN A O 1
ATOM 769 N N . GLY A 1 106 ? 4.032 1.541 16.326 1.00 95.12 106 GLY A N 1
ATOM 770 C CA . GLY A 1 106 ? 2.895 2.226 15.721 1.00 95.12 106 GLY A CA 1
ATOM 771 C C . GLY A 1 106 ? 2.457 1.602 14.390 1.00 95.12 106 GLY A C 1
ATOM 772 O O . GLY A 1 106 ? 2.570 0.391 14.178 1.00 95.12 106 GLY A O 1
ATOM 773 N N . ILE A 1 107 ? 1.954 2.453 13.498 1.00 97.12 107 ILE A N 1
ATOM 774 C CA . ILE A 1 107 ? 1.576 2.136 12.111 1.00 97.12 107 ILE A CA 1
ATOM 775 C C . ILE A 1 107 ? 2.272 3.105 11.148 1.00 97.12 107 ILE A C 1
ATOM 777 O O . ILE A 1 107 ? 2.728 4.162 11.586 1.00 97.12 107 ILE A O 1
ATOM 781 N N . ASP A 1 108 ? 2.362 2.724 9.875 1.00 94.00 108 ASP A N 1
ATOM 782 C CA . ASP A 1 108 ? 3.013 3.499 8.805 1.00 94.00 108 ASP A CA 1
ATOM 783 C C . ASP A 1 108 ? 2.040 4.411 8.040 1.00 94.00 108 ASP A C 1
ATOM 785 O O . ASP A 1 108 ? 0.846 4.040 7.900 1.00 94.00 108 ASP A O 1
#

Mean predicted aligned error: 12.16 Å

Radius of gyration: 31.26 Å; Cα contacts (8 Å, |Δi|>4): 95; chains: 1; bounding box: 89×41×65 Å